Protein AF-A0A523N5F3-F1 (afdb_monomer_lite)

pLDDT: mean 75.97, std 16.85, range [37.09, 93.12]

Sequence (171 aa):
MDSLDYHQIKGYCREALEISDEYGVHDGLVYLIGEKFCPLIVAVKEAESKVKYLYPSDDKDTAPHGHSKNDLSVRKSYLLTVETTYQKSLECLEDLRHLRNDFILEIKEAFELSDIQDFLESYPRLGFKDKKQPFWEQALEEGDADSLEYEDILSEVDDIFMVREIKKYFF

Foldseek 3Di:
DPQCDLVVLLVLLVVLLVCCVVPRNLLSCLSLCQAPLLVLVVVLVVLVVVVCVLDPPPPVPDPDDDDDPVNVVVVVVSVVCSCVVCVVSVVVSVSSVVVNLSSLVSNVVRDPLVSVVVSLVVLDQNCNPPPDDRPVVVVVDPDDDDDCDPVVVVSSVVSNVSSVVVVVSSD

Secondary structure (DSSP, 8-state):
-----HHHHHHHHHHHHHHHHHT-HHHHHIIIIIIIIHHHHHHHHHHHHHHHTTS----TTS------HHHHHHHHHHHHHHHHHHHHHHHHHHHHHHHHHHHHHHHHHHS-HHHHHHHHHT-----TT--SS-HHHHTT---------HHHHHHHHHHHHHHHHHHHHH-

Structure (mmCIF, N/CA/C/O backbone):
data_AF-A0A523N5F3-F1
#
_entry.id   AF-A0A523N5F3-F1
#
loop_
_atom_site.group_PDB
_atom_site.id
_atom_site.type_symbol
_atom_site.label_atom_id
_atom_site.label_alt_id
_atom_site.label_comp_id
_atom_site.label_asym_id
_atom_site.label_entity_id
_atom_site.label_seq_id
_atom_site.pdbx_PDB_ins_code
_atom_site.Cartn_x
_atom_site.Cartn_y
_atom_site.Cartn_z
_atom_site.occupancy
_atom_site.B_iso_or_equiv
_atom_site.auth_seq_id
_atom_site.auth_comp_id
_atom_site.auth_asym_id
_atom_site.auth_atom_id
_atom_site.pdbx_PDB_model_num
ATOM 1 N N . MET A 1 1 ? -1.449 1.773 -16.497 1.00 39.47 1 MET A N 1
ATOM 2 C CA . MET A 1 1 ? -1.325 2.140 -15.077 1.00 39.47 1 MET A CA 1
ATOM 3 C C . MET A 1 1 ? -1.563 3.623 -15.039 1.00 39.47 1 MET A C 1
ATOM 5 O O . MET A 1 1 ? -0.722 4.358 -15.545 1.00 39.47 1 MET A O 1
ATOM 9 N N . ASP A 1 2 ? -2.751 4.029 -14.602 1.00 42.03 2 ASP A N 1
ATOM 10 C CA . ASP A 1 2 ? -3.007 5.435 -14.311 1.00 42.03 2 ASP A CA 1
ATOM 11 C C . ASP A 1 2 ? -1.991 5.867 -13.255 1.00 42.03 2 ASP A C 1
ATOM 13 O O . ASP A 1 2 ? -1.737 5.131 -12.301 1.00 42.03 2 ASP A O 1
ATOM 17 N N . SER A 1 3 ? -1.318 6.987 -13.505 1.00 50.62 3 SER A N 1
ATOM 18 C CA . SER A 1 3 ? -0.338 7.551 -12.583 1.00 50.62 3 SER A CA 1
ATOM 19 C C . SER A 1 3 ? -1.058 7.838 -11.274 1.00 50.62 3 SER A C 1
ATOM 21 O O . SER A 1 3 ? -1.852 8.776 -11.227 1.00 50.62 3 SER A O 1
ATOM 23 N N . LEU A 1 4 ? -0.826 7.011 -10.250 1.00 61.12 4 LEU A N 1
ATOM 24 C CA . LEU A 1 4 ? -1.368 7.260 -8.924 1.00 61.12 4 LEU A CA 1
ATOM 25 C C . LEU A 1 4 ? -0.758 8.579 -8.446 1.00 61.12 4 LEU A C 1
ATOM 27 O O . LEU A 1 4 ? 0.457 8.672 -8.283 1.00 61.12 4 LEU A O 1
ATOM 31 N N . ASP A 1 5 ? -1.579 9.612 -8.327 1.00 69.00 5 ASP A N 1
ATOM 32 C CA . ASP A 1 5 ? -1.108 10.951 -7.981 1.00 69.00 5 ASP A CA 1
ATOM 33 C C . ASP A 1 5 ? -1.260 11.177 -6.471 1.00 69.00 5 ASP A C 1
ATOM 35 O O . ASP A 1 5 ? -2.163 10.626 -5.837 1.00 69.00 5 ASP A O 1
ATOM 39 N N . TYR A 1 6 ? -0.419 12.019 -5.876 1.00 70.81 6 TYR A N 1
ATOM 40 C CA . TYR A 1 6 ? -0.463 12.319 -4.435 1.00 70.81 6 TYR A CA 1
ATOM 41 C C . TYR A 1 6 ? -1.855 12.803 -3.976 1.00 70.81 6 TYR A C 1
ATOM 43 O O . TYR A 1 6 ? -2.326 12.497 -2.881 1.00 70.81 6 TYR A O 1
ATOM 51 N N . HIS A 1 7 ? -2.577 13.499 -4.858 1.00 73.75 7 HIS A N 1
ATOM 52 C CA . HIS A 1 7 ? -3.958 13.922 -4.618 1.00 73.75 7 HIS A CA 1
ATOM 53 C C . HIS A 1 7 ? -4.940 12.751 -4.482 1.00 73.75 7 HIS A C 1
ATOM 55 O O . HIS A 1 7 ? -5.913 12.857 -3.736 1.00 73.75 7 HIS A O 1
ATOM 61 N N . GLN A 1 8 ? -4.694 11.639 -5.176 1.00 85.69 8 GLN A N 1
ATOM 62 C CA . GLN A 1 8 ? -5.518 10.436 -5.062 1.00 85.69 8 GLN A CA 1
ATOM 63 C C . GLN A 1 8 ? -5.282 9.734 -3.726 1.00 85.69 8 GLN A C 1
ATOM 65 O O . GLN A 1 8 ? -6.252 9.305 -3.111 1.00 85.69 8 GLN A O 1
ATOM 70 N N . ILE A 1 9 ? -4.039 9.711 -3.228 1.00 88.19 9 ILE A N 1
ATOM 71 C CA . ILE A 1 9 ? -3.718 9.180 -1.892 1.00 88.19 9 ILE A CA 1
ATOM 72 C C . ILE A 1 9 ? -4.523 9.918 -0.819 1.00 88.19 9 ILE A C 1
ATOM 74 O O . ILE A 1 9 ? -5.206 9.286 -0.017 1.00 88.19 9 ILE A O 1
ATOM 78 N N . LYS A 1 10 ? -4.525 11.257 -0.852 1.00 88.06 10 LYS A N 1
ATOM 79 C CA . LYS A 1 10 ? -5.338 12.066 0.072 1.00 88.06 10 LYS A CA 1
ATOM 80 C C . LYS A 1 10 ? -6.832 11.791 -0.039 1.00 88.06 10 LYS A C 1
ATOM 82 O O . LYS A 1 10 ? -7.535 11.831 0.969 1.00 88.06 10 LYS A O 1
ATOM 87 N N . GLY A 1 11 ? -7.314 11.539 -1.255 1.00 90.81 11 GLY A N 1
ATOM 88 C CA . GLY A 1 11 ? -8.689 11.110 -1.497 1.00 90.81 11 GLY A CA 1
ATOM 89 C C . GLY A 1 11 ? -9.000 9.797 -0.783 1.00 90.81 11 GLY A C 1
ATOM 90 O O . GLY A 1 11 ? -9.962 9.743 -0.024 1.00 90.81 11 GLY A O 1
ATOM 91 N N . TYR A 1 12 ? -8.140 8.789 -0.944 1.00 92.19 12 TYR A N 1
ATOM 92 C CA . TYR A 1 12 ? -8.305 7.490 -0.289 1.00 92.19 12 TYR A CA 1
ATOM 93 C C . TYR A 1 12 ? -8.259 7.588 1.234 1.00 92.19 12 TYR A C 1
ATOM 95 O O . TYR A 1 12 ? -9.092 6.978 1.893 1.00 92.19 12 TYR A O 1
ATOM 103 N N . CYS A 1 13 ? -7.341 8.375 1.802 1.00 92.06 13 CYS A N 1
ATOM 104 C CA . CYS A 1 13 ? -7.286 8.573 3.251 1.00 92.06 13 CYS A CA 1
ATOM 105 C C . CYS A 1 13 ? -8.557 9.242 3.788 1.00 92.06 13 CYS A C 1
ATOM 107 O O . CYS A 1 13 ? -9.039 8.871 4.852 1.00 92.06 13 CYS A O 1
ATOM 109 N N . ARG A 1 14 ? -9.126 10.207 3.053 1.00 92.75 14 ARG A N 1
ATOM 110 C CA . ARG A 1 14 ? -10.384 10.850 3.454 1.00 92.75 14 ARG A CA 1
ATOM 111 C C . ARG A 1 14 ? -11.558 9.880 3.412 1.00 92.75 14 ARG A C 1
ATOM 113 O O . ARG A 1 14 ? -12.318 9.824 4.364 1.00 92.75 14 ARG A O 1
ATOM 120 N N . GLU A 1 15 ? -11.679 9.120 2.334 1.00 92.56 15 GLU A N 1
ATOM 121 C CA . GLU A 1 15 ? -12.735 8.116 2.193 1.00 92.56 15 GLU A CA 1
ATOM 122 C C . GLU A 1 15 ? -12.608 7.022 3.263 1.00 92.56 15 GLU A C 1
ATOM 124 O O . GLU A 1 15 ? -13.598 6.614 3.856 1.00 92.56 15 GLU A O 1
ATOM 129 N N . ALA A 1 16 ? -11.382 6.614 3.598 1.00 92.69 16 ALA A N 1
ATOM 130 C CA . ALA A 1 16 ? -11.130 5.688 4.697 1.00 92.69 16 ALA A CA 1
ATOM 131 C C . ALA A 1 16 ? -11.563 6.247 6.060 1.00 92.69 16 ALA A C 1
ATOM 133 O O . ALA A 1 16 ? -12.063 5.493 6.891 1.00 92.69 16 ALA A O 1
ATOM 134 N N . LEU A 1 17 ? -11.381 7.551 6.294 1.00 92.81 17 LEU A N 1
ATOM 135 C CA . LEU A 1 17 ? -11.874 8.216 7.502 1.00 92.81 17 LEU A CA 1
ATOM 136 C C . LEU A 1 17 ? -13.404 8.259 7.538 1.00 92.81 17 LEU A C 1
ATOM 138 O O . LEU A 1 17 ? -13.985 7.969 8.575 1.00 92.81 17 LEU A O 1
ATOM 142 N N . GLU A 1 18 ? -14.054 8.540 6.408 1.00 93.12 18 GLU A N 1
ATOM 143 C CA . GLU A 1 18 ? -15.519 8.499 6.299 1.00 93.12 18 GLU A CA 1
ATOM 144 C C . GLU A 1 18 ? -16.061 7.085 6.590 1.00 93.12 18 GLU A C 1
ATOM 146 O O . GLU A 1 18 ? -16.985 6.928 7.385 1.00 93.12 18 GLU A O 1
ATOM 151 N N . ILE A 1 19 ? -15.426 6.039 6.045 1.00 90.81 19 ILE A N 1
ATOM 152 C CA . ILE A 1 19 ? -15.756 4.635 6.354 1.00 90.81 19 ILE A CA 1
ATOM 153 C C . ILE A 1 19 ? -15.506 4.330 7.837 1.00 90.81 19 ILE A C 1
ATOM 155 O O . ILE A 1 19 ? -16.311 3.651 8.473 1.00 90.81 19 ILE A O 1
ATOM 159 N N . SER A 1 20 ? -14.410 4.839 8.403 1.00 91.12 20 SER A N 1
ATOM 160 C CA . SER A 1 20 ? -14.082 4.661 9.818 1.00 91.12 20 SER A CA 1
ATOM 161 C C . SER A 1 20 ? -15.126 5.284 10.743 1.00 91.12 20 SER A C 1
ATOM 163 O O . SER A 1 20 ? -15.427 4.712 11.791 1.00 91.12 20 SER A O 1
ATOM 165 N N . ASP A 1 21 ? -15.678 6.435 10.368 1.00 91.12 21 ASP A N 1
ATOM 166 C CA . ASP A 1 21 ? -16.725 7.111 11.134 1.00 91.12 21 ASP A CA 1
ATOM 167 C C . ASP A 1 21 ? -18.061 6.347 11.082 1.00 91.12 21 ASP A C 1
ATOM 169 O O . ASP A 1 21 ? -18.808 6.348 12.064 1.00 91.12 21 ASP A O 1
ATOM 173 N N . GLU A 1 22 ? -18.367 5.681 9.962 1.00 91.56 22 GLU A N 1
ATOM 174 C CA . GLU A 1 22 ? -19.627 4.948 9.768 1.00 91.56 22 GLU A CA 1
ATOM 175 C C . GLU A 1 22 ? -19.594 3.498 10.283 1.00 91.56 22 GLU A C 1
ATOM 177 O O . GLU A 1 22 ? -20.550 3.054 10.923 1.00 91.56 22 GLU A O 1
ATOM 182 N N . TYR A 1 23 ? -18.509 2.765 10.021 1.00 88.06 23 TYR A N 1
ATOM 183 C CA . TYR A 1 23 ? -18.408 1.313 10.252 1.00 88.06 23 TYR A CA 1
ATOM 184 C C . TYR A 1 23 ? -17.338 0.941 11.289 1.00 88.06 23 TYR A C 1
ATOM 186 O O . TYR A 1 23 ? -17.426 -0.105 11.931 1.00 88.06 23 TYR A O 1
ATOM 194 N N . GLY A 1 24 ? -16.398 1.849 11.555 1.00 89.75 24 GLY A N 1
ATOM 195 C CA . GLY A 1 24 ? -15.351 1.693 12.558 1.00 89.75 24 GLY A CA 1
ATOM 196 C C . GLY A 1 24 ? -13.946 1.666 11.962 1.00 89.75 24 GLY A C 1
ATOM 197 O O . GLY A 1 24 ? -13.730 1.388 10.783 1.00 89.75 24 GLY A O 1
ATOM 198 N N . VAL A 1 25 ? -12.956 1.925 12.820 1.00 91.19 25 VAL A N 1
ATOM 199 C CA . VAL A 1 25 ? -11.544 2.085 12.429 1.00 91.19 25 VAL A CA 1
ATOM 200 C C . VAL A 1 25 ? -10.998 0.875 11.670 1.00 91.19 25 VAL A C 1
ATOM 202 O O . VAL A 1 25 ? -10.233 1.031 10.720 1.00 91.19 25 VAL A O 1
ATOM 205 N N . HIS A 1 26 ? -11.422 -0.333 12.051 1.00 89.50 26 HIS A N 1
ATOM 206 C CA . HIS A 1 26 ? -11.005 -1.558 11.375 1.00 89.50 26 HIS A CA 1
ATOM 207 C C . HIS A 1 26 ? -11.388 -1.546 9.889 1.00 89.50 26 HIS A C 1
ATOM 209 O O . HIS A 1 26 ? -10.531 -1.795 9.047 1.00 89.50 26 HIS A O 1
ATOM 215 N N . ASP A 1 27 ? -12.628 -1.184 9.558 1.00 86.62 27 ASP A N 1
ATOM 216 C CA . ASP A 1 27 ? -13.134 -1.191 8.180 1.00 86.62 27 ASP A CA 1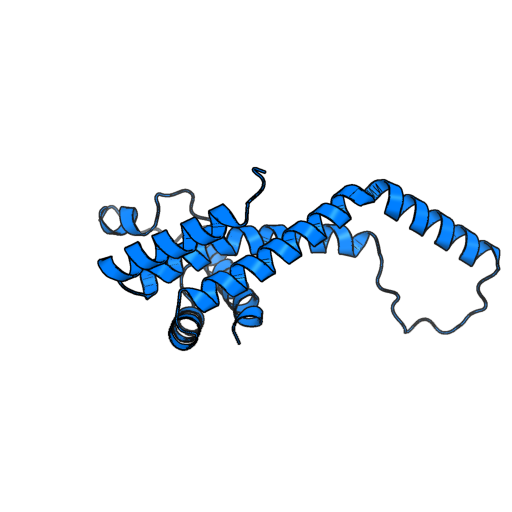
ATOM 217 C C . ASP A 1 27 ? -12.481 -0.105 7.321 1.00 86.62 27 ASP A C 1
ATOM 219 O O . ASP A 1 27 ? -12.107 -0.352 6.170 1.00 86.62 27 ASP A O 1
ATOM 223 N N . GLY A 1 28 ? -12.242 1.074 7.906 1.00 89.56 28 GLY A N 1
ATOM 224 C CA . GLY A 1 28 ? -11.464 2.132 7.258 1.00 89.56 28 GLY A CA 1
ATOM 225 C C . GLY A 1 28 ? -10.045 1.670 6.906 1.00 89.56 28 GLY A C 1
ATOM 226 O O . GLY A 1 28 ? -9.555 1.925 5.802 1.00 89.56 28 GLY A O 1
ATOM 227 N N . LEU A 1 29 ? -9.395 0.924 7.807 1.00 90.38 29 LEU A N 1
ATOM 228 C CA . LEU A 1 29 ? -8.060 0.366 7.578 1.00 90.38 29 LEU A CA 1
ATOM 229 C C . LEU A 1 29 ? -8.061 -0.818 6.599 1.00 90.38 29 LEU A C 1
ATOM 231 O O . LEU A 1 29 ? -7.121 -0.919 5.809 1.00 90.38 29 LEU A O 1
ATOM 235 N N . VAL A 1 30 ? -9.097 -1.668 6.569 1.00 90.94 30 VAL A N 1
ATOM 236 C CA . VAL A 1 30 ? -9.253 -2.708 5.528 1.00 90.94 30 VAL A CA 1
ATOM 237 C C . VAL A 1 30 ? -9.312 -2.062 4.146 1.00 90.94 30 VAL A C 1
ATOM 239 O O . VAL A 1 30 ? -8.566 -2.463 3.252 1.00 90.94 30 VAL A O 1
ATOM 242 N N . TYR A 1 31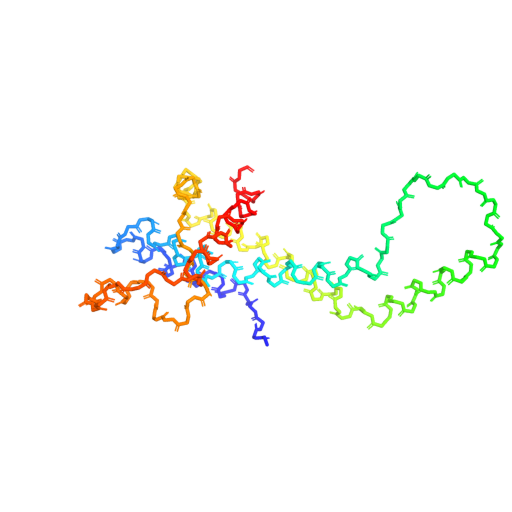 ? -10.125 -1.019 3.979 1.00 89.94 31 TYR A N 1
ATOM 243 C CA . TYR A 1 31 ? -10.206 -0.282 2.718 1.00 89.94 31 TYR A CA 1
ATOM 244 C C . TYR A 1 31 ? -8.861 0.359 2.344 1.00 89.94 31 TYR A C 1
ATOM 246 O O . TYR A 1 31 ? -8.331 0.152 1.248 1.00 89.94 31 TYR A O 1
ATOM 254 N N . LEU A 1 32 ? -8.269 1.124 3.264 1.00 91.75 32 LEU A N 1
ATOM 255 C CA . LEU A 1 32 ? -7.077 1.910 2.958 1.00 91.75 32 LEU A CA 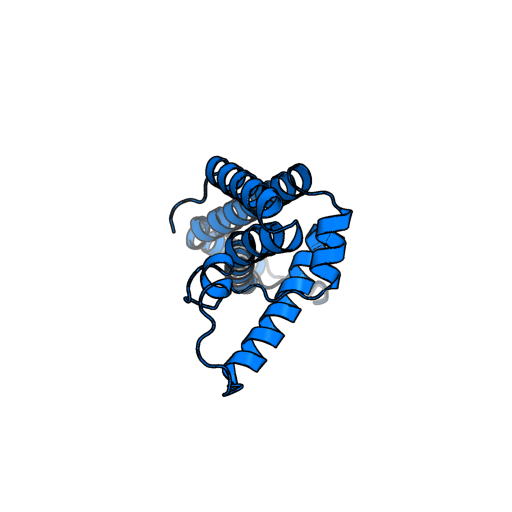1
ATOM 256 C C . LEU A 1 32 ? -5.836 1.034 2.763 1.00 91.75 32 LEU A C 1
ATOM 258 O O . LEU A 1 32 ? -5.122 1.166 1.767 1.00 91.75 32 LEU A O 1
ATOM 262 N N . ILE A 1 33 ? -5.570 0.136 3.712 1.00 89.44 33 ILE A N 1
ATOM 263 C CA . ILE A 1 33 ? -4.378 -0.711 3.695 1.00 89.44 33 ILE A CA 1
ATOM 264 C C . ILE A 1 33 ? -4.593 -1.883 2.745 1.00 89.44 33 ILE A C 1
ATOM 266 O O . ILE A 1 33 ? -3.743 -2.126 1.888 1.00 89.44 33 ILE A O 1
ATOM 270 N N . GLY A 1 34 ? -5.710 -2.595 2.877 1.00 86.31 34 GLY A N 1
ATOM 271 C CA . GLY A 1 34 ? -6.046 -3.739 2.037 1.00 86.31 34 GLY A CA 1
ATOM 272 C C . GLY A 1 34 ? -6.235 -3.327 0.584 1.00 86.31 34 GLY A C 1
ATOM 273 O O . GLY A 1 34 ? -5.387 -3.621 -0.258 1.00 86.31 34 GLY A O 1
ATOM 274 N N . GLU A 1 35 ? -7.298 -2.588 0.278 1.00 85.94 35 GLU A N 1
ATOM 275 C CA . GLU A 1 35 ? -7.681 -2.347 -1.117 1.00 85.94 35 GLU A CA 1
ATOM 276 C C . GLU A 1 35 ? -6.789 -1.338 -1.851 1.00 85.94 35 GLU A C 1
ATOM 278 O O . GLU A 1 35 ? -6.580 -1.483 -3.059 1.00 85.94 35 GLU A O 1
ATOM 283 N N . LYS A 1 36 ? -6.265 -0.305 -1.173 1.00 89.38 36 LYS A N 1
ATOM 284 C CA . LYS A 1 36 ? -5.493 0.762 -1.848 1.00 89.38 36 LYS A CA 1
ATOM 285 C C . LYS A 1 36 ? -3.984 0.618 -1.709 1.00 89.38 36 LYS A C 1
ATOM 287 O O . LYS A 1 36 ? -3.268 0.774 -2.701 1.00 89.38 36 LYS A O 1
ATOM 292 N N . PHE A 1 37 ? -3.482 0.307 -0.517 1.00 89.88 37 PHE A N 1
ATOM 293 C CA . PHE A 1 37 ? -2.039 0.255 -0.271 1.00 89.88 37 PHE A CA 1
ATOM 294 C C . PHE A 1 37 ? -1.396 -1.081 -0.682 1.00 89.88 37 PHE A C 1
ATOM 296 O O . PHE A 1 37 ? -0.300 -1.075 -1.250 1.00 89.88 37 PHE A O 1
ATOM 303 N N . CYS A 1 38 ? -2.053 -2.231 -0.474 1.00 88.56 38 CYS A N 1
ATOM 304 C CA . CYS A 1 38 ? -1.478 -3.535 -0.846 1.00 88.56 38 CYS A CA 1
ATOM 305 C C . CYS A 1 38 ? -1.124 -3.650 -2.335 1.00 88.56 38 CYS A C 1
ATOM 307 O O . CYS A 1 38 ? -0.011 -4.100 -2.628 1.00 88.56 38 CYS A O 1
ATOM 309 N N . PRO A 1 39 ? -1.975 -3.222 -3.293 1.00 86.50 39 PRO A N 1
ATOM 310 C CA . PRO A 1 39 ? -1.618 -3.262 -4.710 1.00 86.50 39 PRO A CA 1
ATOM 311 C C . PRO A 1 39 ? -0.346 -2.471 -5.032 1.00 86.50 39 PRO A C 1
ATOM 313 O O . PRO A 1 39 ? 0.468 -2.915 -5.845 1.00 86.50 39 PRO A O 1
ATOM 316 N N . LEU A 1 40 ? -0.131 -1.336 -4.358 1.00 87.88 40 LEU A N 1
ATOM 317 C CA . LEU A 1 40 ? 1.090 -0.545 -4.505 1.00 87.88 40 LEU A CA 1
ATOM 318 C C . LEU A 1 40 ? 2.314 -1.308 -3.986 1.00 87.88 40 LEU A C 1
ATOM 320 O O . LEU A 1 40 ? 3.339 -1.362 -4.666 1.00 87.88 40 LEU A O 1
ATOM 324 N N . ILE A 1 41 ? 2.211 -1.951 -2.821 1.00 89.62 41 ILE A N 1
ATOM 325 C CA . ILE A 1 41 ? 3.294 -2.785 -2.280 1.00 89.62 41 ILE A CA 1
ATOM 326 C C . ILE A 1 41 ? 3.617 -3.958 -3.212 1.00 89.62 41 ILE A C 1
ATOM 328 O O . ILE A 1 41 ? 4.795 -4.238 -3.450 1.00 89.62 41 ILE A O 1
ATOM 332 N N . VAL A 1 42 ? 2.605 -4.612 -3.785 1.00 87.56 42 VAL A N 1
ATOM 333 C CA . VAL A 1 42 ? 2.803 -5.670 -4.788 1.00 87.56 42 VAL A CA 1
ATOM 334 C C . VAL A 1 42 ? 3.553 -5.122 -6.005 1.00 87.56 42 VAL A C 1
ATOM 336 O O . VAL A 1 42 ? 4.574 -5.695 -6.390 1.00 87.56 42 VAL A O 1
ATOM 339 N N . ALA A 1 43 ? 3.121 -3.984 -6.556 1.00 86.50 43 ALA A N 1
ATOM 340 C CA . ALA A 1 43 ? 3.767 -3.357 -7.710 1.00 86.50 43 ALA A CA 1
ATOM 341 C C . ALA A 1 43 ? 5.237 -2.989 -7.434 1.00 86.50 43 ALA A C 1
ATOM 343 O O . ALA A 1 43 ? 6.108 -3.269 -8.263 1.00 86.50 43 ALA A O 1
ATOM 344 N N . VAL A 1 44 ? 5.534 -2.433 -6.252 1.00 87.25 44 VAL A N 1
ATOM 345 C CA . VAL A 1 44 ? 6.911 -2.151 -5.813 1.00 87.25 44 VAL A CA 1
ATOM 346 C C . VAL A 1 44 ? 7.731 -3.440 -5.782 1.00 87.25 44 VAL A C 1
ATOM 348 O O . VAL A 1 44 ? 8.810 -3.488 -6.369 1.00 87.25 44 VAL A O 1
ATOM 351 N N . LYS A 1 45 ? 7.227 -4.513 -5.162 1.00 87.31 45 LYS A N 1
ATOM 352 C CA . LYS A 1 45 ? 7.969 -5.781 -5.048 1.00 87.31 45 LYS A CA 1
ATOM 353 C C . LYS A 1 45 ? 8.213 -6.447 -6.398 1.00 87.31 45 LYS A C 1
ATOM 355 O O . LYS A 1 45 ? 9.285 -7.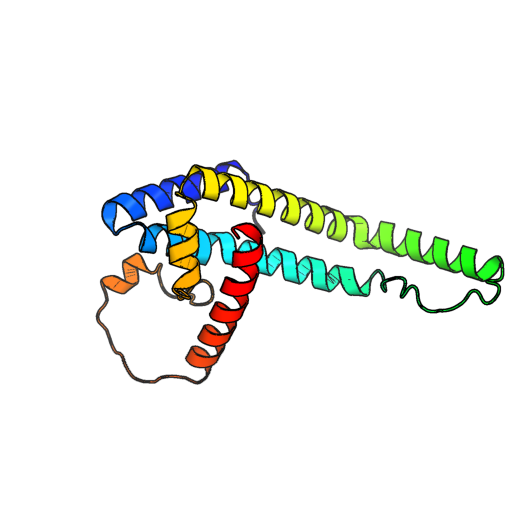022 -6.613 1.00 87.31 45 LYS A O 1
ATOM 360 N N . GLU A 1 46 ? 7.256 -6.371 -7.317 1.00 85.69 46 GLU A N 1
ATOM 361 C CA . GLU A 1 46 ? 7.439 -6.856 -8.685 1.00 85.69 46 GLU A CA 1
ATOM 362 C C . GLU A 1 46 ? 8.510 -6.055 -9.430 1.00 85.69 46 GLU A C 1
ATOM 364 O O . GLU A 1 46 ? 9.355 -6.644 -10.111 1.00 85.69 46 GLU A O 1
ATOM 369 N N . ALA A 1 47 ? 8.502 -4.727 -9.293 1.00 82.50 47 ALA A N 1
ATOM 370 C CA . ALA A 1 47 ? 9.509 -3.856 -9.889 1.00 82.50 47 ALA A CA 1
ATOM 371 C C . ALA A 1 47 ? 10.906 -4.125 -9.299 1.00 82.50 47 ALA A C 1
ATOM 373 O O . ALA A 1 47 ? 11.865 -4.317 -10.049 1.00 82.50 47 ALA A O 1
ATOM 374 N N . GLU A 1 48 ? 11.022 -4.255 -7.975 1.00 84.62 48 GLU A N 1
ATOM 375 C CA . GLU A 1 48 ? 12.281 -4.600 -7.304 1.00 84.62 48 GLU A CA 1
ATOM 376 C C . GLU A 1 48 ? 12.802 -5.971 -7.736 1.00 84.62 48 GLU A C 1
ATOM 378 O O . GLU A 1 48 ? 13.991 -6.124 -8.020 1.00 84.62 48 GLU A O 1
ATOM 383 N N . SER A 1 49 ? 11.917 -6.963 -7.851 1.00 82.12 49 SER A N 1
ATOM 384 C CA . SER A 1 49 ? 12.286 -8.305 -8.308 1.00 82.12 49 SER A CA 1
ATOM 385 C C . SER A 1 49 ? 12.807 -8.290 -9.743 1.00 82.12 49 SER A C 1
ATOM 387 O O . SER A 1 49 ? 13.782 -8.978 -10.036 1.00 82.12 49 SER A O 1
ATOM 389 N N . LYS A 1 50 ? 12.217 -7.475 -10.628 1.00 77.69 50 LYS A N 1
ATOM 390 C CA . LYS A 1 50 ? 12.692 -7.301 -12.012 1.00 77.69 50 LYS A CA 1
ATOM 391 C C . LYS A 1 50 ? 14.085 -6.671 -12.057 1.00 77.69 50 LYS A C 1
ATOM 393 O O . LYS A 1 50 ? 14.917 -7.105 -12.848 1.00 77.69 50 LYS A O 1
ATOM 398 N N . VAL A 1 51 ? 14.361 -5.699 -11.188 1.00 75.38 51 VAL A N 1
ATOM 399 C CA . VAL A 1 51 ? 15.656 -4.999 -11.142 1.00 75.38 51 VAL A CA 1
ATOM 400 C C . VAL A 1 51 ? 16.744 -5.826 -10.450 1.00 75.38 51 VAL A C 1
ATOM 402 O O . VAL A 1 51 ? 17.906 -5.760 -10.853 1.00 75.38 51 VAL A O 1
ATOM 405 N N . LYS A 1 52 ? 16.388 -6.674 -9.477 1.00 74.81 52 LYS A N 1
ATOM 406 C CA . LYS A 1 52 ? 17.329 -7.542 -8.744 1.00 74.81 52 LYS A CA 1
ATOM 407 C C . LYS A 1 52 ? 18.172 -8.442 -9.658 1.00 74.81 52 LYS A C 1
ATOM 409 O O . LYS A 1 52 ? 19.304 -8.760 -9.318 1.00 74.81 52 LYS A O 1
ATOM 414 N N . TYR A 1 53 ? 17.643 -8.849 -10.812 1.00 68.44 53 TYR A N 1
ATOM 415 C CA . TYR A 1 53 ? 18.375 -9.679 -11.779 1.00 68.44 53 TYR A CA 1
ATOM 416 C C . TYR A 1 53 ? 19.227 -8.871 -12.771 1.00 68.44 53 TYR A C 1
ATOM 418 O O . TYR A 1 53 ? 20.085 -9.446 -13.437 1.00 68.44 53 TYR A O 1
ATOM 426 N N . LEU A 1 54 ? 19.017 -7.553 -12.873 1.00 67.00 54 LEU A N 1
ATOM 427 C CA . LEU A 1 54 ? 19.792 -6.671 -13.756 1.00 67.00 54 LEU A CA 1
ATOM 428 C C . LEU A 1 54 ? 21.163 -6.336 -13.164 1.00 67.00 54 LEU A C 1
ATOM 430 O O . LEU A 1 54 ? 22.152 -6.229 -13.893 1.00 67.00 54 LEU A O 1
ATOM 434 N N . TYR A 1 55 ? 21.220 -6.232 -11.838 1.00 63.53 55 TYR A N 1
ATOM 435 C CA . TYR A 1 55 ? 22.440 -6.035 -11.073 1.00 63.53 55 TYR A CA 1
ATOM 436 C C . TYR A 1 55 ? 22.594 -7.219 -10.118 1.00 63.53 55 TYR A C 1
ATOM 438 O O . TYR A 1 55 ? 22.007 -7.192 -9.035 1.00 63.53 55 TYR A O 1
ATOM 446 N N . PRO A 1 56 ? 23.363 -8.264 -10.483 1.00 56.03 56 PRO A N 1
ATOM 447 C CA . PRO A 1 56 ? 23.802 -9.236 -9.498 1.00 56.03 56 PRO A CA 1
ATOM 448 C C . PRO A 1 56 ? 24.484 -8.437 -8.396 1.00 56.03 56 PRO A C 1
ATOM 450 O O . PRO A 1 56 ? 25.403 -7.664 -8.691 1.00 56.03 56 PRO A O 1
ATOM 453 N N . SER A 1 57 ? 23.990 -8.552 -7.163 1.00 49.44 57 SER A N 1
ATOM 454 C CA . SER A 1 57 ? 24.673 -8.007 -5.998 1.00 49.44 57 SER A CA 1
ATOM 455 C C . SER A 1 57 ? 26.150 -8.345 -6.144 1.00 49.44 57 SER A C 1
ATOM 457 O O . SER A 1 57 ? 26.481 -9.495 -6.436 1.00 49.44 57 SER A O 1
ATOM 459 N N . ASP A 1 58 ? 27.028 -7.353 -5.997 1.00 49.38 58 ASP A N 1
ATOM 460 C CA . ASP A 1 58 ? 28.434 -7.638 -5.744 1.00 49.38 58 ASP A CA 1
ATOM 461 C C . ASP A 1 58 ? 28.465 -8.454 -4.449 1.00 49.38 58 ASP A C 1
ATOM 463 O O . ASP A 1 58 ? 28.491 -7.885 -3.356 1.00 49.38 58 ASP A O 1
ATOM 467 N N . ASP A 1 59 ? 28.377 -9.780 -4.565 1.00 43.06 59 ASP A N 1
ATOM 468 C CA . ASP A 1 59 ? 28.705 -10.698 -3.493 1.00 43.06 59 ASP A CA 1
ATOM 469 C C . ASP A 1 59 ? 30.138 -10.346 -3.119 1.00 43.06 59 ASP A C 1
ATOM 471 O O . ASP A 1 59 ? 31.103 -10.637 -3.834 1.00 43.06 59 ASP A O 1
ATOM 475 N N . LYS A 1 60 ? 30.258 -9.636 -1.997 1.00 46.66 60 LYS A N 1
ATOM 476 C CA . LYS A 1 60 ? 31.504 -9.097 -1.454 1.00 46.66 60 LYS A CA 1
ATOM 477 C C . LYS A 1 60 ? 32.481 -10.186 -0.986 1.00 46.66 60 LYS A C 1
ATOM 479 O O . LYS A 1 60 ? 33.448 -9.860 -0.309 1.00 46.66 60 LYS A O 1
ATOM 484 N N . ASP A 1 61 ? 32.274 -11.436 -1.390 1.00 42.56 61 ASP A N 1
ATOM 485 C CA . ASP A 1 61 ? 33.047 -12.602 -0.966 1.00 42.56 61 ASP A CA 1
ATOM 486 C C . ASP A 1 61 ? 33.850 -13.271 -2.091 1.00 42.56 61 ASP A C 1
ATOM 488 O O . ASP A 1 61 ? 34.451 -14.324 -1.876 1.00 42.56 61 ASP A O 1
ATOM 492 N N . THR A 1 62 ? 33.972 -12.652 -3.271 1.00 42.25 62 THR A N 1
ATOM 493 C CA . THR A 1 62 ? 34.981 -13.106 -4.243 1.00 42.25 62 THR A CA 1
ATOM 494 C C . THR A 1 62 ? 36.254 -12.275 -4.094 1.00 42.25 62 THR A C 1
ATOM 496 O O . THR A 1 62 ? 36.326 -11.119 -4.503 1.00 42.25 62 THR A O 1
ATOM 499 N N . ALA A 1 63 ? 37.253 -12.875 -3.446 1.00 37.09 63 ALA A N 1
ATOM 500 C CA . ALA A 1 63 ? 38.600 -12.352 -3.228 1.00 37.09 63 ALA A CA 1
ATOM 501 C C . ALA A 1 63 ? 39.222 -11.680 -4.479 1.00 37.09 63 ALA A C 1
ATOM 503 O O . ALA A 1 63 ? 38.910 -12.063 -5.608 1.00 37.09 63 ALA A O 1
ATOM 504 N N . PRO A 1 64 ? 40.155 -10.716 -4.310 1.00 44.66 64 PRO A N 1
ATOM 505 C CA . PRO A 1 64 ? 40.701 -9.930 -5.410 1.00 44.66 64 PRO A CA 1
ATOM 506 C C . PRO A 1 64 ? 41.657 -10.785 -6.248 1.00 44.66 64 PRO A C 1
ATOM 508 O O . PRO A 1 64 ? 42.865 -10.836 -6.010 1.00 44.66 64 PRO A O 1
ATOM 511 N N . HIS A 1 65 ? 41.130 -11.476 -7.251 1.00 45.84 65 HIS A N 1
ATOM 512 C CA . HIS A 1 65 ? 41.938 -11.999 -8.343 1.00 45.84 65 HIS A CA 1
ATOM 513 C C . HIS A 1 65 ? 41.988 -10.947 -9.440 1.00 45.84 65 HIS A C 1
ATOM 515 O O . HIS A 1 65 ? 40.962 -10.454 -9.891 1.00 45.84 65 HIS A O 1
ATOM 521 N N . GLY A 1 66 ? 43.212 -10.536 -9.783 1.00 52.25 66 GLY A N 1
ATOM 522 C CA . GLY A 1 66 ? 43.508 -9.366 -10.602 1.00 52.25 66 GLY A CA 1
ATOM 523 C C . GLY A 1 66 ? 42.648 -9.277 -11.859 1.00 52.25 66 GLY A C 1
ATOM 524 O O . GLY A 1 66 ? 42.930 -9.928 -12.863 1.00 52.25 66 GLY A O 1
ATOM 525 N N . HIS A 1 67 ? 41.625 -8.426 -11.805 1.00 49.91 67 HIS A N 1
ATOM 526 C CA . HIS A 1 67 ? 40.790 -8.110 -12.951 1.00 49.91 67 HIS A CA 1
ATOM 527 C C . HIS A 1 67 ? 41.654 -7.408 -14.000 1.00 49.91 67 HIS A C 1
ATOM 529 O O . HIS A 1 67 ? 42.188 -6.316 -13.778 1.00 49.91 67 HIS A O 1
ATOM 535 N N . SER A 1 68 ? 41.832 -8.055 -15.154 1.00 58.41 68 SER A N 1
ATOM 536 C CA . SER A 1 68 ? 42.481 -7.425 -16.303 1.00 58.41 68 SER A CA 1
ATOM 537 C C . SER A 1 68 ? 41.722 -6.139 -16.669 1.00 58.41 68 SER A C 1
ATOM 539 O O . SER A 1 68 ? 40.504 -6.066 -16.516 1.00 58.41 68 SER A O 1
ATOM 541 N N . LYS A 1 69 ? 42.408 -5.104 -17.177 1.00 57.19 69 LYS A N 1
ATOM 542 C CA . LYS A 1 69 ? 41.761 -3.839 -17.599 1.00 57.19 69 LYS A CA 1
ATOM 543 C C . LYS A 1 69 ? 40.580 -4.053 -18.564 1.00 57.19 69 LYS A C 1
ATOM 545 O O . LYS A 1 69 ? 39.666 -3.233 -18.595 1.00 57.19 69 LYS A O 1
ATOM 550 N N . ASN A 1 70 ? 40.587 -5.160 -19.307 1.00 58.78 70 ASN A N 1
ATOM 551 C CA . ASN A 1 70 ? 39.521 -5.546 -20.226 1.00 58.78 70 ASN A CA 1
ATOM 552 C C . ASN A 1 70 ? 38.247 -5.995 -19.491 1.00 58.78 70 ASN A C 1
ATOM 554 O O . ASN A 1 70 ? 37.156 -5.686 -19.950 1.00 58.78 70 ASN A O 1
ATOM 558 N N . ASP A 1 71 ? 38.368 -6.640 -18.331 1.00 64.31 71 ASP A N 1
ATOM 559 C CA . ASP A 1 71 ? 37.234 -7.096 -17.516 1.00 64.31 71 ASP A CA 1
ATOM 560 C C . ASP A 1 71 ? 36.479 -5.906 -16.892 1.00 64.31 71 ASP A C 1
ATOM 562 O O . ASP A 1 71 ? 35.260 -5.784 -16.989 1.00 64.31 71 ASP A O 1
ATOM 566 N N . LEU A 1 72 ? 37.229 -4.915 -16.394 1.00 69.06 72 LEU A N 1
ATOM 567 C CA . LEU A 1 72 ? 36.680 -3.629 -15.942 1.00 69.06 72 LEU A CA 1
ATOM 568 C C . LEU A 1 72 ? 36.004 -2.841 -17.075 1.00 69.06 72 LEU A C 1
ATOM 570 O O . LEU A 1 72 ? 34.991 -2.182 -16.847 1.00 69.06 72 LEU A O 1
ATOM 574 N N . SER A 1 73 ? 36.563 -2.887 -18.288 1.00 72.12 73 SER A N 1
ATOM 575 C CA . SER A 1 73 ? 35.977 -2.248 -19.472 1.00 72.12 73 SER A CA 1
ATOM 576 C C . SER A 1 73 ? 34.656 -2.905 -19.862 1.00 72.12 73 SER A C 1
ATOM 578 O O . SER A 1 73 ? 33.664 -2.207 -20.047 1.00 72.12 73 SER A O 1
ATOM 580 N N . VAL A 1 74 ? 34.631 -4.236 -19.961 1.00 72.25 74 VAL A N 1
ATOM 581 C CA . VAL A 1 74 ? 33.429 -5.002 -20.319 1.00 72.25 74 VAL A CA 1
ATOM 582 C C . VAL A 1 74 ? 32.338 -4.803 -19.272 1.00 72.25 74 VAL A C 1
ATOM 584 O O . VAL A 1 74 ? 31.196 -4.530 -19.633 1.00 72.25 74 VAL A O 1
ATOM 587 N N . ARG A 1 75 ? 32.692 -4.823 -17.982 1.00 73.69 75 ARG A N 1
ATOM 588 C CA . ARG A 1 75 ? 31.751 -4.561 -16.889 1.00 73.69 75 ARG A CA 1
ATOM 589 C C . ARG A 1 75 ? 31.158 -3.153 -16.951 1.00 73.69 75 ARG A C 1
ATOM 591 O O . ARG A 1 75 ? 29.955 -2.999 -16.771 1.00 73.69 75 ARG A O 1
ATOM 598 N N . LYS A 1 76 ? 31.968 -2.131 -17.252 1.00 73.56 76 LYS A N 1
ATOM 599 C CA . LYS A 1 76 ? 31.482 -0.752 -17.447 1.00 73.56 76 LYS A CA 1
ATOM 600 C C . LYS A 1 76 ? 30.569 -0.626 -18.665 1.00 73.56 76 LYS A C 1
ATOM 602 O O . LYS A 1 76 ? 29.530 0.017 -18.569 1.00 73.56 76 LYS A O 1
ATOM 607 N N . SER A 1 77 ? 30.928 -1.245 -19.790 1.00 72.38 77 SER A N 1
ATOM 608 C CA . SER A 1 77 ? 30.093 -1.251 -20.997 1.00 72.38 77 SER A CA 1
ATOM 609 C C . SER A 1 77 ? 28.766 -1.978 -20.770 1.00 72.38 77 SER A C 1
ATOM 611 O O . SER A 1 77 ? 27.728 -1.495 -21.217 1.00 72.38 77 SER A O 1
ATOM 613 N N . TYR A 1 78 ? 28.781 -3.094 -20.036 1.00 75.56 78 TYR A N 1
ATOM 614 C CA . TYR A 1 78 ? 27.575 -3.804 -19.610 1.00 75.56 78 TYR A CA 1
ATOM 615 C C . TYR A 1 78 ? 26.700 -2.924 -18.713 1.00 75.56 78 TYR A C 1
ATOM 617 O O . TYR A 1 78 ? 25.526 -2.744 -19.017 1.00 75.56 78 TYR A O 1
ATOM 625 N N . LEU A 1 79 ? 27.278 -2.305 -17.676 1.00 74.81 79 LEU A N 1
ATOM 626 C CA . LEU A 1 79 ? 26.552 -1.422 -16.758 1.00 74.81 79 LEU A CA 1
ATOM 627 C C . LEU A 1 79 ? 25.875 -0.265 -17.505 1.00 74.81 79 LEU A C 1
ATOM 629 O O . LEU A 1 79 ? 24.693 -0.024 -17.299 1.00 74.81 79 LEU A O 1
ATOM 633 N N . LEU A 1 80 ? 26.600 0.382 -18.424 1.00 74.75 80 LEU A N 1
ATOM 634 C CA . LEU A 1 80 ? 26.075 1.475 -19.245 1.00 74.75 80 LEU A CA 1
ATOM 635 C C . LEU A 1 80 ? 24.949 1.003 -20.179 1.00 74.75 80 LEU A C 1
ATOM 637 O O . LEU A 1 80 ? 23.966 1.710 -20.387 1.00 74.75 80 LEU A O 1
ATOM 641 N N . THR A 1 81 ? 25.071 -0.202 -20.739 1.00 75.88 81 THR A N 1
ATOM 642 C CA . THR A 1 81 ? 24.036 -0.785 -21.607 1.00 75.88 81 THR A CA 1
ATOM 643 C C . THR A 1 81 ? 22.780 -1.125 -20.807 1.00 75.88 81 THR A C 1
ATOM 645 O O . THR A 1 81 ? 21.673 -0.854 -21.262 1.00 75.88 81 THR A O 1
ATOM 648 N N . VAL A 1 82 ? 22.933 -1.675 -19.601 1.00 74.62 82 VAL A N 1
ATOM 649 C CA . VAL A 1 82 ? 21.813 -1.953 -18.690 1.00 74.62 82 VAL A CA 1
ATOM 650 C C . VAL A 1 82 ? 21.151 -0.648 -18.255 1.00 74.62 82 VAL A C 1
ATOM 652 O O . VAL A 1 82 ? 19.940 -0.517 -18.382 1.00 74.62 82 VAL A O 1
ATOM 655 N N . GLU A 1 83 ? 21.931 0.340 -17.824 1.00 74.56 83 GLU A N 1
ATOM 656 C CA . GLU A 1 83 ? 21.422 1.646 -17.403 1.00 74.56 83 GLU A CA 1
ATOM 657 C C . GLU A 1 83 ? 20.628 2.321 -18.526 1.00 74.56 83 GLU A C 1
ATOM 659 O O . GLU A 1 83 ? 19.488 2.706 -18.311 1.00 74.56 83 GLU A O 1
ATOM 664 N N . THR A 1 84 ? 21.159 2.358 -19.751 1.00 76.12 84 THR A N 1
ATOM 665 C CA . THR A 1 84 ? 20.458 2.948 -20.908 1.00 76.12 84 THR A CA 1
ATOM 666 C C . THR A 1 84 ? 19.235 2.144 -21.360 1.00 76.12 84 THR A C 1
ATOM 668 O O . THR A 1 84 ? 18.237 2.730 -21.776 1.00 76.12 84 THR A O 1
ATOM 671 N N . THR A 1 85 ? 19.274 0.811 -21.271 1.00 78.94 85 THR A N 1
ATOM 672 C CA . THR A 1 85 ? 18.164 -0.058 -21.712 1.00 78.94 85 THR A CA 1
ATOM 673 C C . THR A 1 85 ? 17.020 -0.084 -20.700 1.00 78.94 85 THR A C 1
ATOM 675 O O . THR A 1 85 ? 15.850 -0.101 -21.084 1.00 78.94 85 THR A O 1
ATOM 678 N N . TYR A 1 86 ? 17.343 -0.070 -19.407 1.00 76.69 86 TYR A N 1
ATOM 679 C CA . TYR A 1 86 ? 16.382 -0.214 -18.314 1.00 76.69 86 TYR A CA 1
ATOM 680 C C . TYR A 1 86 ? 16.117 1.092 -17.563 1.00 76.69 86 TYR A C 1
ATOM 682 O O . TYR A 1 86 ? 15.371 1.066 -16.586 1.00 76.69 86 TYR A O 1
ATOM 690 N N . GLN A 1 87 ? 16.643 2.227 -18.039 1.00 80.88 87 GLN A N 1
ATOM 691 C CA . GLN A 1 87 ? 16.482 3.551 -17.428 1.00 80.88 87 GLN A CA 1
ATOM 692 C C . GLN A 1 87 ? 15.036 3.817 -16.996 1.00 80.88 87 GLN A C 1
ATOM 694 O O . GLN A 1 87 ? 14.771 4.057 -15.826 1.00 80.88 87 GLN A O 1
ATOM 699 N N . LYS A 1 88 ? 14.079 3.652 -17.917 1.00 77.25 88 LYS A N 1
ATOM 700 C CA . LYS A 1 88 ? 12.649 3.870 -17.640 1.00 77.25 88 LYS A CA 1
ATOM 701 C C . LYS A 1 88 ? 12.081 2.937 -16.568 1.00 77.25 88 LYS A C 1
ATOM 703 O O . LYS A 1 88 ? 11.156 3.303 -15.856 1.00 77.25 88 LYS A O 1
ATOM 708 N N . SER A 1 89 ? 12.591 1.708 -16.485 1.00 75.75 89 SER A N 1
ATOM 709 C CA . SER A 1 89 ? 12.159 0.744 -15.463 1.00 75.75 89 SER A CA 1
ATOM 710 C C . SER A 1 89 ? 12.726 1.092 -14.086 1.00 75.75 89 SER A C 1
ATOM 712 O O . SER A 1 89 ? 12.051 0.871 -13.087 1.00 75.75 89 SER A O 1
ATOM 714 N N . LEU A 1 90 ? 13.940 1.649 -14.039 1.00 79.75 90 LEU A N 1
ATOM 715 C CA . LEU A 1 90 ? 14.557 2.154 -12.812 1.00 79.75 90 LEU A CA 1
ATOM 716 C C . LEU A 1 90 ? 13.874 3.436 -12.326 1.00 79.75 90 LEU A C 1
ATOM 718 O O . LEU A 1 90 ? 13.567 3.533 -11.145 1.00 79.75 90 LEU A O 1
ATOM 722 N N . GLU A 1 91 ? 13.573 4.368 -13.233 1.00 83.69 91 GLU A N 1
ATOM 723 C CA . GLU A 1 91 ? 12.789 5.575 -12.936 1.00 83.69 91 GLU A CA 1
ATOM 724 C C . GLU A 1 91 ? 11.415 5.198 -12.366 1.00 83.69 91 GLU A C 1
ATOM 726 O O . GLU A 1 91 ? 11.069 5.621 -11.271 1.00 83.69 91 GLU A O 1
ATOM 731 N N . CYS A 1 92 ? 10.693 4.284 -13.025 1.00 81.19 92 CYS A N 1
ATOM 732 C CA . CYS A 1 92 ? 9.406 3.793 -12.530 1.00 81.19 92 CYS A CA 1
ATOM 733 C C . CYS A 1 92 ? 9.504 3.128 -11.145 1.00 81.19 92 CYS A C 1
ATOM 735 O O . CYS A 1 92 ? 8.589 3.264 -10.335 1.00 81.19 92 CYS A O 1
ATOM 737 N N . LEU A 1 93 ? 10.595 2.410 -10.850 1.00 84.88 93 LEU A N 1
ATOM 738 C CA . LEU A 1 93 ? 10.811 1.830 -9.523 1.00 84.88 93 LEU A CA 1
ATOM 739 C C . LEU A 1 93 ? 11.000 2.917 -8.455 1.00 84.88 93 LEU A C 1
ATOM 741 O O . LEU A 1 93 ? 10.440 2.795 -7.365 1.00 84.88 93 LEU A O 1
ATOM 745 N N . GLU A 1 94 ? 11.778 3.958 -8.748 1.00 85.38 94 GLU A N 1
ATOM 746 C CA . GLU A 1 94 ? 11.959 5.085 -7.828 1.00 85.38 94 GLU A CA 1
ATOM 747 C C . GLU A 1 94 ? 10.653 5.862 -7.630 1.00 85.38 94 GLU A C 1
ATOM 749 O O . GLU A 1 94 ? 10.282 6.131 -6.487 1.00 85.38 94 GLU A O 1
ATOM 754 N N . ASP A 1 95 ? 9.883 6.104 -8.693 1.00 87.06 95 ASP A N 1
ATOM 755 C CA . ASP A 1 95 ? 8.562 6.737 -8.599 1.00 87.06 95 ASP A CA 1
ATOM 756 C C . ASP A 1 95 ? 7.616 5.927 -7.697 1.00 87.06 95 ASP A C 1
ATOM 758 O O . ASP A 1 95 ? 6.977 6.476 -6.798 1.00 87.06 95 ASP A O 1
ATOM 762 N N . LEU A 1 96 ? 7.574 4.599 -7.866 1.00 86.69 96 LEU A N 1
ATOM 763 C CA . LEU A 1 96 ? 6.771 3.710 -7.020 1.00 86.69 96 LEU A CA 1
ATOM 764 C C . LEU A 1 96 ? 7.240 3.711 -5.555 1.00 86.69 96 LEU A C 1
ATOM 766 O O . LEU A 1 96 ? 6.418 3.603 -4.643 1.00 86.69 96 LEU A O 1
ATOM 770 N N . ARG A 1 97 ? 8.548 3.840 -5.302 1.00 88.56 97 ARG A N 1
ATOM 771 C CA . ARG A 1 97 ? 9.103 3.948 -3.941 1.00 88.56 97 ARG A CA 1
ATOM 772 C C . ARG A 1 97 ? 8.741 5.271 -3.282 1.00 88.56 97 ARG A C 1
ATOM 774 O O . ARG A 1 97 ? 8.401 5.262 -2.098 1.00 88.56 97 ARG A O 1
ATOM 781 N N . HIS A 1 98 ? 8.809 6.373 -4.024 1.00 90.06 98 HIS A N 1
ATOM 782 C CA . HIS A 1 98 ? 8.367 7.682 -3.552 1.00 90.06 98 HIS A CA 1
ATOM 783 C C . HIS A 1 98 ? 6.883 7.655 -3.211 1.00 90.06 98 HIS A C 1
ATOM 785 O O . HIS A 1 98 ? 6.523 7.921 -2.068 1.00 90.06 98 HIS A O 1
ATOM 791 N N . LEU A 1 99 ? 6.060 7.176 -4.142 1.00 89.19 99 LEU A N 1
ATOM 792 C CA . LEU A 1 99 ? 4.623 7.040 -3.956 1.00 89.19 99 LEU A CA 1
ATOM 793 C C . LEU A 1 99 ? 4.272 6.181 -2.733 1.00 89.19 99 LEU A C 1
ATOM 795 O O . LEU A 1 99 ? 3.396 6.542 -1.953 1.00 89.19 99 LEU A O 1
ATOM 799 N N . ARG A 1 100 ? 4.980 5.063 -2.518 1.00 91.38 100 ARG A N 1
ATOM 800 C CA . ARG A 1 100 ? 4.814 4.231 -1.316 1.00 91.38 100 ARG A CA 1
ATOM 801 C C . ARG A 1 100 ? 5.097 5.025 -0.044 1.00 91.38 100 ARG A C 1
ATOM 803 O O . ARG A 1 100 ? 4.343 4.907 0.917 1.00 91.38 100 ARG A O 1
ATOM 810 N N . ASN A 1 101 ? 6.196 5.775 -0.011 1.00 91.44 101 ASN A N 1
ATOM 811 C CA . ASN A 1 101 ? 6.576 6.544 1.171 1.00 91.44 101 ASN A CA 1
ATOM 812 C C . ASN A 1 101 ? 5.564 7.662 1.454 1.00 91.44 101 ASN A C 1
ATOM 814 O O . ASN A 1 101 ? 5.185 7.838 2.609 1.00 91.44 101 ASN A O 1
ATOM 818 N N . ASP A 1 102 ? 5.088 8.347 0.415 1.00 90.62 102 ASP A N 1
ATOM 819 C CA . ASP A 1 102 ? 4.053 9.375 0.534 1.00 90.62 102 ASP A CA 1
ATOM 820 C C . ASP A 1 102 ? 2.748 8.776 1.070 1.00 90.62 102 ASP A C 1
ATOM 822 O O . ASP A 1 102 ? 2.147 9.320 1.991 1.00 90.62 102 ASP A O 1
ATOM 826 N N . PHE A 1 103 ? 2.355 7.598 0.579 1.00 92.69 103 PHE A N 1
ATOM 827 C CA . PHE A 1 103 ? 1.178 6.890 1.081 1.00 92.69 103 PHE A CA 1
ATOM 828 C C . PHE A 1 103 ? 1.335 6.521 2.566 1.00 92.69 103 PHE A C 1
ATOM 830 O O . PHE A 1 103 ? 0.437 6.762 3.368 1.00 92.69 103 PHE A O 1
ATOM 837 N N . ILE A 1 104 ? 2.496 6.003 2.977 1.00 91.94 104 ILE A N 1
ATOM 838 C CA . ILE A 1 104 ? 2.759 5.689 4.392 1.00 91.94 104 ILE A CA 1
ATOM 839 C C . ILE A 1 104 ? 2.627 6.938 5.274 1.00 91.94 104 ILE A C 1
ATOM 841 O O . ILE A 1 104 ? 2.098 6.838 6.381 1.00 91.94 104 ILE A O 1
ATOM 845 N N . LEU A 1 105 ? 3.118 8.091 4.812 1.00 91.50 105 LEU A N 1
ATOM 846 C CA . LEU A 1 105 ? 2.998 9.351 5.548 1.00 91.50 105 LEU A CA 1
ATOM 847 C C . LEU A 1 105 ? 1.533 9.760 5.701 1.00 91.50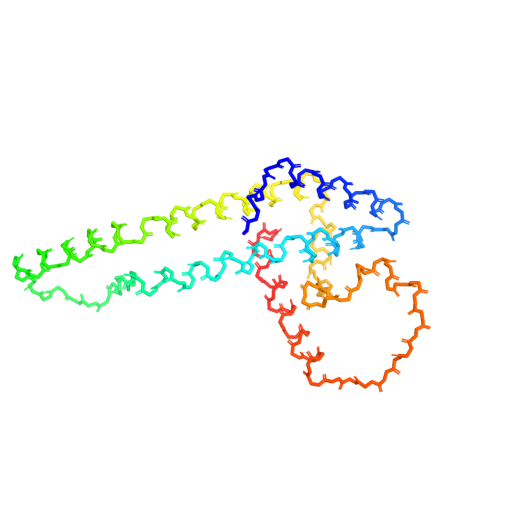 105 LEU A C 1
ATOM 849 O O . LEU A 1 105 ? 1.095 10.004 6.819 1.00 91.50 105 LEU A O 1
ATOM 853 N N . GLU A 1 106 ? 0.764 9.741 4.616 1.00 92.19 106 GLU A N 1
ATOM 854 C CA . GLU A 1 106 ? -0.656 10.106 4.646 1.00 92.19 106 GLU A CA 1
ATOM 855 C C . GLU A 1 106 ? -1.494 9.146 5.506 1.00 92.19 106 GLU A C 1
ATOM 857 O O . GLU A 1 106 ? -2.389 9.591 6.218 1.00 92.19 106 GLU A O 1
ATOM 862 N N . ILE A 1 107 ? -1.189 7.842 5.512 1.00 91.62 107 ILE A N 1
ATOM 863 C CA . ILE A 1 107 ? -1.853 6.875 6.407 1.00 91.62 107 ILE A CA 1
ATOM 864 C C . ILE A 1 107 ? -1.574 7.224 7.874 1.00 91.62 107 ILE A C 1
ATOM 866 O O . ILE A 1 107 ? -2.492 7.202 8.690 1.00 91.62 107 ILE A O 1
ATOM 870 N N . LYS A 1 108 ? -0.322 7.566 8.210 1.00 92.19 108 LYS A N 1
ATOM 871 C CA . LYS A 1 108 ? 0.079 7.957 9.574 1.00 92.19 108 LYS A CA 1
ATOM 872 C C . LYS A 1 108 ? -0.502 9.301 10.011 1.00 92.19 108 LYS A C 1
ATOM 874 O O . LYS A 1 108 ? -0.585 9.552 11.208 1.00 92.19 108 LYS A O 1
ATOM 879 N N . GLU A 1 109 ? -0.841 10.174 9.065 1.00 92.25 109 GLU A N 1
ATOM 880 C CA . GLU A 1 109 ? -1.550 11.423 9.352 1.00 92.25 109 GLU A CA 1
ATOM 881 C C . GLU A 1 109 ? -3.056 11.203 9.532 1.00 92.25 109 GLU A C 1
ATOM 883 O O . GLU A 1 109 ? -3.678 11.914 10.320 1.00 92.25 109 GLU A O 1
ATOM 888 N N . ALA A 1 110 ? -3.639 10.231 8.824 1.00 90.81 110 ALA A N 1
ATOM 889 C CA . ALA A 1 110 ? -5.065 9.934 8.889 1.00 90.81 110 ALA A CA 1
ATOM 890 C C . ALA A 1 110 ? -5.452 9.098 10.121 1.00 90.81 110 ALA A C 1
ATOM 892 O O . ALA A 1 110 ? -6.439 9.417 10.774 1.00 90.81 110 ALA A O 1
ATOM 893 N N . PHE A 1 111 ? -4.687 8.057 10.457 1.00 92.50 111 PHE A N 1
ATOM 894 C CA . PHE A 1 111 ? -5.017 7.115 11.533 1.00 92.50 111 PHE A CA 1
ATOM 895 C C . PHE A 1 111 ? -3.968 7.118 12.646 1.00 92.50 111 PHE A C 1
ATOM 897 O O . PHE A 1 111 ? -2.776 7.321 12.396 1.00 92.50 111 PHE A O 1
ATOM 904 N N . GLU A 1 112 ? -4.396 6.848 13.884 1.00 92.88 112 GLU A N 1
ATOM 905 C CA . GLU A 1 112 ? -3.461 6.705 14.998 1.00 92.88 112 GLU A CA 1
ATOM 906 C C . GLU A 1 112 ? -2.554 5.485 14.796 1.00 92.88 112 GLU A C 1
ATOM 908 O O . GLU A 1 112 ? -2.962 4.430 14.308 1.00 92.88 112 GLU A O 1
ATOM 913 N N . LEU A 1 113 ? -1.289 5.615 15.205 1.00 92.50 113 LEU A N 1
ATOM 914 C CA . LEU A 1 113 ? -0.316 4.536 15.046 1.00 92.50 113 LEU A CA 1
ATOM 915 C C . LEU A 1 113 ? -0.726 3.270 15.815 1.00 92.50 113 LEU A C 1
ATOM 917 O O . LEU A 1 113 ? -0.470 2.173 15.326 1.00 92.50 113 LEU A O 1
ATOM 921 N N . SER A 1 114 ? -1.359 3.417 16.983 1.00 91.25 114 SER A N 1
ATOM 922 C CA . SER A 1 114 ? -1.898 2.298 17.767 1.00 91.25 114 SER A CA 1
ATOM 923 C C . SER A 1 114 ? -2.958 1.532 16.991 1.00 91.25 114 SER A C 1
ATOM 925 O O . SER A 1 114 ? -2.863 0.316 16.897 1.00 91.25 114 SER A O 1
ATOM 927 N N . ASP A 1 115 ? -3.891 2.235 16.351 1.00 91.50 115 ASP A N 1
ATOM 928 C CA . ASP A 1 115 ? -4.965 1.604 15.584 1.00 91.50 115 ASP A CA 1
ATOM 929 C C . ASP A 1 115 ? -4.412 0.828 14.386 1.00 91.50 115 ASP A C 1
ATOM 931 O O . ASP A 1 115 ? -4.830 -0.297 14.109 1.00 91.50 115 ASP A O 1
ATOM 935 N N . ILE A 1 116 ? -3.412 1.393 13.702 1.00 90.69 116 ILE A N 1
ATOM 936 C CA . ILE A 1 116 ? -2.721 0.723 12.593 1.00 90.69 116 ILE A CA 1
ATOM 937 C C . ILE A 1 116 ? -1.976 -0.525 13.092 1.00 90.69 116 ILE A C 1
ATOM 939 O O . ILE A 1 116 ? -1.976 -1.561 12.422 1.00 90.69 116 ILE A O 1
ATOM 943 N N . GLN A 1 117 ? -1.311 -0.440 14.245 1.00 91.06 117 GLN A N 1
ATOM 944 C CA . GLN A 1 117 ? -0.576 -1.567 14.819 1.00 91.06 117 GLN A CA 1
ATOM 945 C C . GLN A 1 117 ? -1.522 -2.680 15.267 1.00 91.06 117 GLN A C 1
ATOM 947 O O . GLN A 1 117 ? -1.317 -3.823 14.858 1.00 91.06 117 GLN A O 1
ATOM 952 N N . ASP A 1 118 ? -2.581 -2.344 16.002 1.00 91.81 118 ASP A N 1
ATOM 953 C CA . ASP A 1 118 ? -3.609 -3.281 16.459 1.00 91.81 118 ASP A CA 1
ATOM 954 C C . ASP A 1 118 ? -4.293 -3.961 15.265 1.00 91.81 118 ASP A C 1
ATOM 956 O O . ASP A 1 118 ? -4.441 -5.188 15.231 1.00 91.81 118 ASP A O 1
ATOM 960 N N . PHE A 1 119 ? -4.610 -3.186 14.222 1.00 91.56 119 PHE A N 1
ATOM 961 C CA . PHE A 1 119 ? -5.109 -3.710 12.955 1.00 91.56 119 PHE A CA 1
ATOM 962 C C . PHE A 1 119 ? -4.143 -4.734 12.359 1.00 91.56 119 PHE A C 1
ATOM 964 O O . PHE A 1 119 ? -4.538 -5.868 12.108 1.00 91.56 119 PHE A O 1
ATOM 971 N N . LEU A 1 120 ? -2.863 -4.402 12.182 1.00 89.25 120 LEU A N 1
ATOM 972 C CA . LEU A 1 120 ? -1.884 -5.322 11.590 1.00 89.25 120 LEU A CA 1
ATOM 973 C C . LEU A 1 120 ? -1.571 -6.527 12.499 1.00 89.25 120 LEU A C 1
ATOM 975 O O . LEU A 1 120 ? -1.196 -7.599 12.010 1.00 89.25 120 LEU A O 1
ATOM 979 N N . GLU A 1 121 ? -1.679 -6.393 13.818 1.00 91.06 121 GLU A N 1
ATOM 980 C CA . GLU A 1 121 ? -1.543 -7.499 14.773 1.00 91.06 121 GLU A CA 1
ATOM 981 C C . GLU A 1 121 ? -2.697 -8.493 14.705 1.00 91.06 121 GLU A C 1
ATOM 983 O O . GLU A 1 121 ? -2.454 -9.686 14.902 1.00 91.06 121 GLU A O 1
ATOM 988 N N . SER A 1 122 ? -3.889 -8.046 14.308 1.00 87.94 122 SER A N 1
ATOM 989 C CA . SER A 1 122 ? -5.049 -8.919 14.101 1.00 87.94 122 SER A CA 1
ATOM 990 C C . SER A 1 122 ? -4.945 -9.843 12.875 1.00 87.94 122 SER A C 1
ATOM 992 O O . SER A 1 122 ? -5.770 -10.739 12.737 1.00 87.94 122 SER A O 1
ATOM 994 N N . TYR A 1 123 ? -3.918 -9.680 12.024 1.00 83.75 123 TYR A N 1
ATOM 995 C CA . TYR A 1 123 ? -3.766 -10.384 10.737 1.00 83.75 123 TYR A CA 1
ATOM 996 C C . TYR A 1 123 ? -5.046 -10.324 9.880 1.00 83.75 123 TYR A C 1
ATOM 998 O O . TYR A 1 123 ? -5.653 -11.357 9.587 1.00 83.75 123 TYR A O 1
ATOM 1006 N N . PRO A 1 124 ? -5.460 -9.112 9.479 1.00 83.38 124 PRO A N 1
ATOM 1007 C CA . PRO A 1 124 ? -6.718 -8.897 8.786 1.00 83.38 124 PRO A CA 1
ATOM 1008 C C . PRO A 1 124 ? -6.658 -9.501 7.383 1.00 83.38 124 PRO A C 1
ATOM 1010 O O . PRO A 1 124 ? -5.600 -9.528 6.745 1.00 83.38 124 PRO A O 1
ATOM 1013 N N . ARG A 1 125 ? -7.813 -9.952 6.885 1.00 83.12 125 ARG A N 1
ATOM 1014 C CA . ARG A 1 125 ? -7.967 -10.293 5.469 1.00 83.12 125 ARG A CA 1
ATOM 1015 C C . ARG A 1 125 ? -7.909 -9.004 4.662 1.00 83.12 125 ARG A C 1
ATOM 1017 O O . ARG A 1 125 ? -8.604 -8.043 4.976 1.00 83.12 125 ARG A O 1
ATOM 1024 N N . LEU A 1 126 ? -7.048 -8.972 3.650 1.00 77.25 126 LEU A N 1
ATOM 1025 C CA . LEU A 1 126 ? -6.738 -7.730 2.939 1.00 77.25 126 LEU A CA 1
ATOM 1026 C C . LEU A 1 126 ? -7.597 -7.540 1.687 1.00 77.25 126 LEU A C 1
ATOM 1028 O O . LEU A 1 126 ? -7.568 -6.456 1.114 1.00 77.25 126 LEU A O 1
ATOM 1032 N N . GLY A 1 127 ? -8.326 -8.574 1.246 1.00 66.88 127 GLY A N 1
ATOM 1033 C CA . GLY A 1 127 ? -9.371 -8.512 0.211 1.00 66.88 127 GLY A CA 1
ATOM 1034 C C . GLY A 1 127 ? -8.924 -8.061 -1.188 1.00 66.88 127 GLY A C 1
ATOM 1035 O O . GLY A 1 127 ? -9.678 -8.176 -2.143 1.00 66.88 127 GLY A O 1
ATOM 1036 N N . PHE A 1 128 ? -7.683 -7.601 -1.366 1.00 64.69 128 PHE A N 1
ATOM 1037 C CA . PHE A 1 128 ? -7.220 -6.946 -2.595 1.00 64.69 128 PHE A CA 1
ATOM 1038 C C . PHE A 1 128 ? -7.095 -7.884 -3.803 1.00 64.69 128 PHE A C 1
ATOM 1040 O O . PHE A 1 128 ? -6.897 -7.424 -4.931 1.00 64.69 128 PHE A O 1
ATOM 1047 N N . LYS A 1 129 ? -7.153 -9.201 -3.575 1.00 58.84 129 LYS A N 1
ATOM 1048 C CA . LYS A 1 129 ? -7.153 -10.225 -4.631 1.00 58.84 129 LYS A CA 1
ATOM 1049 C C . LYS A 1 129 ? -8.560 -10.649 -5.038 1.00 58.84 129 LYS A C 1
ATOM 1051 O O . LYS A 1 129 ? -8.729 -11.160 -6.149 1.00 58.84 129 LYS A O 1
ATOM 1056 N N . ASP A 1 130 ? -9.552 -10.392 -4.194 1.00 55.69 130 ASP A N 1
ATOM 1057 C CA . ASP A 1 130 ? -10.935 -10.716 -4.481 1.00 55.69 130 ASP A CA 1
ATOM 1058 C C . ASP A 1 130 ? -11.517 -9.611 -5.355 1.00 55.69 130 ASP A C 1
ATOM 1060 O O . ASP A 1 130 ? -11.758 -8.490 -4.931 1.00 55.69 130 ASP A O 1
ATOM 1064 N N . LYS A 1 131 ? -11.766 -9.925 -6.629 1.00 47.06 131 LYS A N 1
ATOM 1065 C CA . LYS A 1 131 ? -12.478 -9.027 -7.561 1.00 47.06 131 LYS A CA 1
ATOM 1066 C C . LYS A 1 131 ? -13.967 -8.866 -7.223 1.00 47.06 131 LYS A C 1
ATOM 1068 O O . LYS A 1 131 ? -14.724 -8.358 -8.051 1.00 47.06 131 LYS A O 1
ATOM 1073 N N . LYS A 1 132 ? -14.408 -9.383 -6.079 1.00 47.09 132 LYS A N 1
ATOM 1074 C CA . LYS A 1 132 ? -15.772 -9.206 -5.594 1.00 47.09 132 LYS A CA 1
ATOM 1075 C C . LYS A 1 132 ? -15.866 -7.836 -4.925 1.00 47.09 132 LYS A C 1
ATOM 1077 O O . LYS A 1 132 ? -14.849 -7.266 -4.553 1.00 47.09 132 LYS A O 1
ATOM 1082 N N . GLN A 1 133 ? -17.082 -7.298 -4.891 1.00 46.38 133 GLN A N 1
ATOM 1083 C CA . GLN A 1 133 ? -17.420 -5.948 -4.431 1.00 46.38 133 GLN A CA 1
ATOM 1084 C C . GLN A 1 133 ? -16.666 -5.519 -3.167 1.00 46.38 133 GLN A C 1
ATOM 1086 O O . GLN A 1 133 ? -16.310 -6.390 -2.371 1.00 46.38 133 GLN A O 1
ATOM 1091 N N . PRO A 1 134 ? -16.437 -4.209 -2.971 1.00 50.28 134 PRO A N 1
ATOM 1092 C CA . PRO A 1 134 ? -15.756 -3.710 -1.783 1.00 50.28 134 PRO A CA 1
ATOM 1093 C C . PRO A 1 134 ? -16.363 -4.303 -0.506 1.00 50.28 134 PRO A C 1
ATOM 1095 O O . PRO A 1 134 ? -17.569 -4.549 -0.434 1.00 50.28 134 PRO A O 1
ATOM 1098 N N . PHE A 1 135 ? -15.521 -4.565 0.492 1.00 48.16 135 PHE A N 1
ATOM 1099 C CA . PHE A 1 135 ? -15.886 -5.334 1.691 1.00 48.16 135 PHE A CA 1
ATOM 1100 C C . PHE A 1 135 ? -17.167 -4.823 2.392 1.00 48.16 135 PHE A C 1
ATOM 1102 O O . PHE A 1 135 ? -17.990 -5.615 2.849 1.00 48.16 135 PHE A O 1
ATOM 1109 N N . TRP A 1 136 ? -17.394 -3.506 2.391 1.00 50.94 136 TRP A N 1
ATOM 1110 C CA . TRP A 1 136 ? -18.587 -2.860 2.956 1.00 50.94 136 TRP A CA 1
ATOM 1111 C C . TRP A 1 136 ? -19.889 -3.133 2.177 1.00 50.94 136 TRP A C 1
ATOM 1113 O O . TRP A 1 136 ? -20.967 -3.107 2.766 1.00 50.94 136 TRP A O 1
ATOM 1123 N N . GLU A 1 137 ? -19.819 -3.461 0.884 1.00 49.47 137 GLU A N 1
ATOM 1124 C CA . GLU A 1 137 ? -20.965 -3.959 0.106 1.00 49.47 137 GLU A CA 1
ATOM 1125 C C . GLU A 1 137 ? -21.227 -5.453 0.358 1.00 49.47 137 GLU A C 1
ATOM 1127 O O . GLU A 1 137 ? -22.381 -5.878 0.351 1.00 49.47 137 GLU A O 1
ATOM 1132 N N . GLN A 1 138 ? -20.191 -6.251 0.644 1.00 47.00 138 GLN A N 1
ATOM 1133 C CA . GLN A 1 138 ? -20.343 -7.687 0.935 1.00 47.00 138 GLN A CA 1
ATOM 1134 C C . GLN A 1 138 ? -21.014 -7.955 2.287 1.00 47.00 138 GLN A C 1
ATOM 1136 O O . GLN A 1 138 ? -21.740 -8.937 2.418 1.00 47.00 138 GLN A O 1
ATOM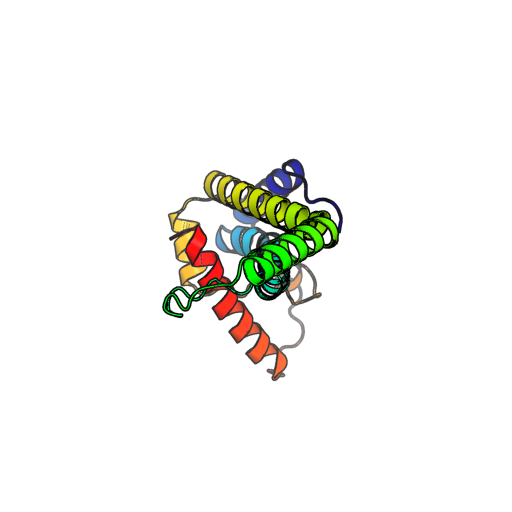 1141 N N . ALA A 1 139 ? -20.850 -7.065 3.272 1.00 46.19 139 ALA A N 1
ATOM 1142 C CA . ALA A 1 139 ? -21.526 -7.172 4.569 1.00 46.19 139 ALA A CA 1
ATOM 1143 C C . ALA A 1 139 ? -23.070 -7.126 4.473 1.00 46.19 139 ALA A C 1
ATOM 1145 O O . ALA A 1 139 ? -23.756 -7.488 5.429 1.00 46.19 139 ALA A O 1
ATOM 1146 N N . LEU A 1 140 ? -23.624 -6.689 3.334 1.00 44.75 140 LEU A N 1
ATOM 1147 C CA . LEU A 1 140 ? -25.065 -6.614 3.073 1.00 44.75 140 LEU A CA 1
ATOM 1148 C C . LEU A 1 140 ? -25.625 -7.841 2.332 1.00 44.75 140 LEU A C 1
ATOM 1150 O O . LEU A 1 140 ? -26.841 -8.043 2.341 1.00 44.75 140 LEU A O 1
ATOM 1154 N N . GLU A 1 141 ? -24.777 -8.669 1.718 1.00 41.03 141 GLU A N 1
ATOM 1155 C CA . GLU A 1 141 ? -25.189 -9.884 1.011 1.00 41.03 141 GLU A CA 1
ATOM 1156 C C . GLU A 1 141 ? -24.856 -11.131 1.845 1.00 41.03 141 GLU A C 1
ATOM 1158 O O . GLU A 1 141 ? -23.855 -11.814 1.640 1.00 41.03 141 GLU A O 1
ATOM 1163 N N . GLU A 1 142 ? -25.740 -11.468 2.790 1.00 43.88 142 GLU A N 1
ATOM 1164 C CA . GLU A 1 142 ? -25.795 -12.818 3.367 1.00 43.88 142 GLU A CA 1
ATOM 1165 C C . GLU A 1 142 ? -26.262 -13.806 2.279 1.00 43.88 142 GLU A C 1
ATOM 1167 O O . GLU A 1 142 ? -27.460 -14.033 2.088 1.00 43.88 142 GLU A O 1
ATOM 1172 N N . GLY A 1 143 ? -25.319 -14.374 1.525 1.00 39.38 143 GLY A N 1
ATOM 1173 C CA . GLY A 1 143 ? -25.605 -15.324 0.449 1.00 39.38 143 GLY A CA 1
ATOM 1174 C C . GLY A 1 143 ? -24.499 -16.358 0.252 1.00 39.38 143 GLY A C 1
ATOM 1175 O O . GLY A 1 143 ? -23.512 -16.086 -0.420 1.00 39.38 143 GLY A O 1
ATOM 1176 N N . ASP A 1 144 ? -24.740 -17.552 0.799 1.00 37.75 144 ASP A N 1
ATOM 1177 C CA . ASP A 1 144 ? -24.043 -18.832 0.591 1.00 37.75 144 ASP A CA 1
ATOM 1178 C C . ASP A 1 144 ? -22.563 -18.926 1.011 1.00 37.75 144 ASP A C 1
ATOM 1180 O O . ASP A 1 144 ? -21.627 -18.787 0.224 1.00 37.75 144 ASP A O 1
ATOM 1184 N N . ALA A 1 145 ? -22.372 -19.301 2.279 1.00 51.72 145 ALA A N 1
ATOM 1185 C CA . ALA A 1 145 ? -21.170 -19.984 2.741 1.00 51.72 145 ALA A CA 1
ATOM 1186 C C . ALA A 1 145 ? -21.165 -21.465 2.304 1.00 51.72 145 ALA A C 1
ATOM 1188 O O . ALA A 1 145 ? -22.219 -22.089 2.200 1.00 51.72 145 ALA A O 1
ATOM 1189 N N . ASP A 1 146 ? -19.952 -22.011 2.164 1.00 50.22 146 ASP A N 1
ATOM 1190 C CA . ASP A 1 146 ? -19.580 -23.438 2.220 1.00 50.22 146 ASP A CA 1
ATOM 1191 C C . ASP A 1 146 ? -19.118 -24.115 0.920 1.00 50.22 146 ASP A C 1
ATOM 1193 O O . ASP A 1 146 ? -19.611 -25.163 0.503 1.00 50.22 146 ASP A O 1
ATOM 1197 N N . SER A 1 147 ? -17.990 -23.637 0.400 1.00 47.16 147 SER A N 1
ATOM 1198 C CA . SER A 1 147 ? -16.878 -24.551 0.125 1.00 47.16 147 SER A CA 1
ATOM 1199 C C . SER A 1 147 ? -15.564 -23.817 0.341 1.00 47.16 147 SER A C 1
ATOM 1201 O O . SER A 1 147 ? -15.246 -22.910 -0.411 1.00 47.16 147 SER A O 1
ATOM 1203 N N . LEU A 1 148 ? -14.828 -24.202 1.385 1.00 55.69 148 LEU A N 1
ATOM 1204 C CA . LEU A 1 148 ? -13.490 -23.691 1.686 1.00 55.69 148 LEU A CA 1
ATOM 1205 C C . LEU A 1 148 ? -12.552 -24.209 0.588 1.00 55.69 148 LEU A C 1
ATOM 1207 O O . LEU A 1 148 ? -12.110 -25.365 0.626 1.00 55.69 148 LEU A O 1
ATOM 1211 N N . GLU A 1 149 ? -12.356 -23.412 -0.457 1.00 66.75 149 GLU A N 1
ATOM 1212 C CA . GLU A 1 149 ? -11.576 -23.829 -1.614 1.00 66.75 149 GLU A CA 1
ATOM 1213 C C . GLU A 1 149 ? -10.081 -23.705 -1.299 1.00 66.75 149 GLU A C 1
ATOM 1215 O O . GLU A 1 149 ? -9.638 -22.914 -0.468 1.00 66.75 149 GLU A O 1
ATOM 1220 N N . TYR A 1 150 ? -9.254 -24.513 -1.961 1.00 66.44 150 TYR A N 1
ATOM 1221 C CA . TYR A 1 150 ? -7.795 -24.429 -1.819 1.00 66.44 150 TYR A CA 1
ATOM 1222 C C . TYR A 1 150 ? -7.260 -23.011 -2.116 1.00 66.44 150 TYR A C 1
ATOM 1224 O O . TYR A 1 150 ? -6.246 -22.589 -1.558 1.00 66.44 150 TYR A O 1
ATOM 1232 N N . GLU A 1 151 ? -7.972 -22.269 -2.963 1.00 71.50 151 GLU A N 1
ATOM 1233 C CA . GLU A 1 151 ? -7.698 -20.875 -3.314 1.00 71.50 151 GLU A CA 1
ATOM 1234 C C . GLU A 1 151 ? -7.915 -19.917 -2.125 1.00 71.50 151 GLU A C 1
ATOM 1236 O O . GLU A 1 151 ? -7.118 -18.993 -1.939 1.00 71.50 151 GLU A O 1
ATOM 1241 N N . ASP A 1 152 ? -8.878 -20.197 -1.240 1.00 69.75 152 ASP A N 1
ATOM 1242 C CA . ASP A 1 152 ? -9.118 -19.418 -0.015 1.00 69.75 152 ASP A CA 1
ATOM 1243 C C . ASP A 1 152 ? -7.965 -19.565 0.986 1.00 69.75 152 ASP A C 1
ATOM 1245 O O . ASP A 1 152 ? -7.540 -18.593 1.615 1.00 69.75 152 ASP A O 1
ATOM 1249 N N . ILE A 1 153 ? -7.393 -20.769 1.088 1.00 76.06 153 ILE A N 1
ATOM 1250 C CA . ILE A 1 153 ? -6.244 -21.040 1.965 1.00 76.06 153 ILE A CA 1
ATOM 1251 C C . ILE A 1 153 ? -4.986 -20.346 1.427 1.00 76.06 153 ILE A C 1
ATOM 1253 O O . ILE A 1 153 ? -4.217 -19.762 2.190 1.00 76.06 153 ILE A O 1
ATOM 1257 N N . LEU A 1 154 ? -4.751 -20.397 0.111 1.00 77.75 154 LEU A N 1
ATOM 1258 C CA . LEU A 1 154 ? -3.603 -19.718 -0.494 1.00 77.75 154 LEU A CA 1
ATOM 1259 C C . LEU A 1 154 ? -3.712 -18.194 -0.383 1.00 77.75 154 LEU A C 1
ATOM 1261 O O . LEU A 1 154 ? -2.709 -17.541 -0.092 1.00 77.75 154 LEU A O 1
ATOM 1265 N N . SER A 1 155 ? -4.911 -17.636 -0.562 1.00 78.62 155 SER A N 1
ATOM 1266 C CA . SER A 1 155 ? -5.134 -16.200 -0.376 1.00 78.62 155 SER A CA 1
ATOM 1267 C C . SER A 1 155 ? -4.908 -15.770 1.078 1.00 78.62 155 SER A C 1
ATOM 1269 O O . SER A 1 155 ? -4.312 -14.721 1.306 1.00 78.62 155 SER A O 1
ATOM 1271 N N . GLU A 1 156 ? -5.267 -16.604 2.060 1.00 80.00 156 GLU A N 1
ATOM 1272 C CA . GLU A 1 156 ? -4.973 -16.349 3.479 1.00 80.00 156 GLU A CA 1
ATOM 1273 C C . GLU A 1 156 ? -3.473 -16.302 3.753 1.00 80.00 156 GLU A C 1
ATOM 1275 O O . GLU A 1 156 ? -2.966 -15.397 4.417 1.00 80.00 156 GLU A O 1
ATOM 1280 N N . VAL A 1 157 ? -2.742 -17.277 3.214 1.00 82.94 157 VAL A N 1
ATOM 1281 C CA . VAL A 1 157 ? -1.288 -17.339 3.356 1.00 82.94 157 VAL A CA 1
ATOM 1282 C C . VAL A 1 157 ? -0.644 -16.100 2.737 1.00 82.94 157 VAL A C 1
ATOM 1284 O O . VAL A 1 157 ? 0.242 -15.498 3.350 1.00 82.94 157 VAL A O 1
ATOM 1287 N N . ASP A 1 158 ? -1.104 -15.691 1.557 1.00 81.50 158 ASP A N 1
ATOM 1288 C CA . ASP A 1 158 ? -0.626 -14.483 0.891 1.00 81.50 158 ASP A CA 1
ATOM 1289 C C . ASP A 1 158 ? -0.914 -13.215 1.706 1.00 81.50 158 ASP A C 1
ATOM 1291 O O . ASP A 1 158 ? -0.023 -12.368 1.830 1.00 81.50 158 ASP A O 1
ATOM 1295 N N . ASP A 1 159 ? -2.102 -13.106 2.305 1.00 84.94 159 ASP A N 1
ATOM 1296 C CA . ASP A 1 159 ? -2.467 -12.000 3.192 1.00 84.94 159 ASP A CA 1
ATOM 1297 C C . ASP A 1 159 ? -1.548 -11.962 4.421 1.00 84.94 159 ASP A C 1
ATOM 1299 O O . ASP A 1 159 ? -0.995 -10.910 4.741 1.00 84.94 159 ASP A O 1
ATOM 1303 N N . ILE A 1 160 ? -1.258 -13.106 5.053 1.00 87.00 160 ILE A N 1
ATOM 1304 C CA . ILE A 1 160 ? -0.323 -13.188 6.192 1.00 87.00 160 ILE A CA 1
ATOM 1305 C C . ILE A 1 160 ? 1.072 -12.686 5.803 1.00 87.00 160 ILE A C 1
ATOM 1307 O O . ILE A 1 160 ? 1.701 -11.926 6.554 1.00 87.00 160 ILE A O 1
ATOM 1311 N N . PHE A 1 161 ? 1.590 -13.112 4.647 1.00 86.94 161 PHE A N 1
ATOM 1312 C CA . PHE A 1 161 ? 2.876 -12.618 4.159 1.00 86.94 161 PHE A CA 1
ATOM 1313 C C . PHE A 1 161 ? 2.813 -11.121 3.865 1.00 86.94 161 PHE A C 1
ATOM 1315 O O . PHE A 1 161 ? 3.748 -10.405 4.223 1.00 86.94 161 PHE A O 1
ATOM 1322 N N . MET A 1 162 ? 1.722 -10.633 3.278 1.00 88.06 162 MET A N 1
ATOM 1323 C CA . MET A 1 162 ? 1.562 -9.218 2.964 1.00 88.06 162 MET A CA 1
ATOM 1324 C C . MET A 1 162 ? 1.487 -8.355 4.227 1.00 88.06 162 MET A C 1
ATOM 1326 O O . MET A 1 162 ? 2.225 -7.377 4.328 1.00 88.06 162 MET A O 1
ATOM 1330 N N . VAL A 1 163 ? 0.709 -8.756 5.236 1.00 88.75 163 VAL A N 1
ATOM 1331 C CA . VAL A 1 163 ? 0.649 -8.084 6.544 1.00 88.75 163 VAL A CA 1
ATOM 1332 C C . VAL A 1 163 ? 2.045 -7.990 7.156 1.00 88.75 163 VAL A C 1
ATOM 1334 O O . VAL A 1 163 ? 2.452 -6.919 7.600 1.00 88.75 163 VAL A O 1
ATOM 1337 N N . ARG A 1 164 ? 2.833 -9.073 7.138 1.00 88.25 164 ARG A N 1
ATOM 1338 C CA . ARG A 1 164 ? 4.219 -9.046 7.645 1.00 88.25 164 ARG A CA 1
ATOM 1339 C C . ARG A 1 164 ? 5.113 -8.069 6.892 1.00 88.25 164 ARG A C 1
ATOM 1341 O O . ARG A 1 164 ? 6.001 -7.471 7.495 1.00 88.25 164 ARG A O 1
ATOM 1348 N N . GLU A 1 165 ? 4.914 -7.925 5.589 1.00 88.50 165 GLU A N 1
ATOM 1349 C CA . GLU A 1 165 ? 5.652 -6.947 4.795 1.00 88.50 165 GLU A CA 1
ATOM 1350 C C . GLU A 1 165 ? 5.217 -5.522 5.130 1.00 88.50 165 GLU A C 1
ATOM 1352 O O . GLU A 1 165 ? 6.076 -4.661 5.305 1.00 88.50 165 GLU A O 1
ATOM 1357 N N . ILE A 1 166 ? 3.913 -5.291 5.287 1.00 89.56 166 ILE A N 1
ATOM 1358 C CA . ILE A 1 166 ? 3.346 -3.985 5.629 1.00 89.56 166 ILE A CA 1
ATOM 1359 C C . ILE A 1 166 ? 3.796 -3.539 7.020 1.00 89.56 166 ILE A C 1
ATOM 1361 O O . ILE A 1 166 ? 4.171 -2.380 7.197 1.00 89.56 166 ILE A O 1
ATOM 1365 N N . LYS A 1 167 ? 3.870 -4.465 7.986 1.00 91.00 167 LYS A N 1
ATOM 1366 C CA . LYS A 1 167 ? 4.375 -4.190 9.340 1.00 91.00 167 LYS A CA 1
ATOM 1367 C C . LYS A 1 167 ? 5.729 -3.485 9.335 1.00 91.00 167 LYS A C 1
ATOM 1369 O O . LYS A 1 167 ? 5.931 -2.581 10.133 1.00 91.00 167 LYS A O 1
ATOM 1374 N N . LYS A 1 168 ? 6.626 -3.798 8.395 1.00 91.12 168 LYS A N 1
ATOM 1375 C CA . LYS A 1 168 ? 7.958 -3.165 8.307 1.00 91.12 168 LYS A CA 1
ATOM 1376 C C . LYS A 1 168 ? 7.918 -1.646 8.090 1.00 91.12 168 LYS A C 1
ATOM 1378 O O . LYS A 1 168 ? 8.947 -0.998 8.246 1.00 91.12 168 LYS A O 1
ATOM 1383 N N . TYR A 1 169 ? 6.778 -1.087 7.684 1.00 87.81 169 TYR A N 1
ATOM 1384 C CA . TYR A 1 169 ? 6.614 0.348 7.439 1.00 87.81 169 TYR A CA 1
ATOM 1385 C C . TYR A 1 169 ? 5.983 1.108 8.624 1.00 87.81 169 TYR A C 1
ATOM 1387 O O . TYR A 1 169 ? 6.089 2.341 8.696 1.00 87.81 169 TYR A O 1
ATOM 1395 N N . PHE A 1 170 ? 5.343 0.392 9.554 1.00 85.88 170 PHE A N 1
ATOM 1396 C CA . PHE A 1 170 ? 4.566 0.963 10.665 1.00 85.88 170 PHE A CA 1
ATOM 1397 C C . PHE A 1 170 ? 5.051 0.525 12.062 1.00 85.88 170 PHE A C 1
ATOM 1399 O O . PHE A 1 170 ? 4.604 1.096 13.056 1.00 85.88 170 PHE A O 1
ATOM 1406 N N . PHE A 1 171 ? 5.971 -0.440 12.136 1.00 84.44 171 PHE A N 1
ATOM 1407 C CA . PHE A 1 171 ? 6.609 -0.932 13.362 1.00 84.44 171 PHE A CA 1
ATOM 1408 C C . PHE A 1 171 ? 8.095 -0.561 13.408 1.00 84.44 171 PHE A C 1
ATOM 1410 O O . PHE A 1 171 ? 8.722 -0.485 12.325 1.00 84.44 171 PHE A O 1
#

Radius of gyration: 21.09 Å; chains: 1; bounding box: 69×38×40 Å